Protein AF-A0A699XH04-F1 (afdb_monomer)

Nearest PDB structures (foldseek):
  8h6l-assembly1_5B  TM=3.753E-01  e=1.330E-07  Homo sapiens
  1fp1-assembly1_D-2  TM=3.468E-01  e=6.563E-01  Medicago sativa
  6i72-assembly1_A  TM=3.512E-01  e=2.358E+00  Fragaria x ananassa
  3reo-assembly2_D  TM=2.504E-01  e=1.244E+00  Clarkia breweri
  3reo-assembly1_C  TM=2.489E-01  e=1.507E+00  Clarkia breweri

pLDDT: mean 72.45, std 14.0, range [39.78, 93.5]

Secondary structure (DSSP, 8-state):
-HHHHHHHHHHHHT--GGG--HHHHHHHHHT-------HHHHHHHHHHHHHHHHHHHHEEEEEEE-TTS-EEEEEEE--------------

Foldseek 3Di:
DLVVLLVVVCVVLVHDSVLDDPVRSVCSVVVHDDDPDDPVSRVVVVVVVVVVVVQVVQWDWDWDADPVGDIDIDIHGRPDDPPPPDDDDDD

InterPro domains:
  IPR012337 Ribonuclease H-like superfamily [SSF53098] (1-33)
  IPR027652 Pre-mRNA-processing-splicing factor 8 [PTHR11140] (1-91)
  IPR043173 Prp8 RNase domain IV, fingers region [G3DSA:1.20.80.40] (1-38)

Mean predicted aligned error: 15.8 Å

Radius of gyration: 21.92 Å; Cα contacts (8 Å, |Δi|>4): 59; chains: 1; bounding box: 60×29×57 Å

Organism: Tanacetum cinerariifolium (NCBI:txid118510)

Structure (mmCIF, N/CA/C/O backbone):
data_AF-A0A699XH04-F1
#
_entry.id   AF-A0A699XH04-F1
#
loop_
_atom_site.group_PDB
_atom_site.id
_atom_site.type_symbol
_atom_site.label_atom_id
_atom_site.label_alt_id
_atom_site.label_comp_id
_atom_site.label_asym_id
_atom_site.label_entity_id
_atom_site.label_seq_id
_atom_site.pdbx_PDB_ins_code
_atom_site.Cartn_x
_atom_site.Cartn_y
_atom_site.Cartn_z
_atom_site.occupancy
_atom_site.B_iso_or_equiv
_atom_site.auth_seq_id
_atom_site.auth_comp_id
_atom_site.auth_asym_id
_atom_site.auth_atom_id
_atom_site.pdbx_PDB_model_num
ATOM 1 N N . LEU A 1 1 ? -15.668 -11.081 -1.354 1.00 86.38 1 LEU A N 1
ATOM 2 C CA . LEU A 1 1 ? -15.979 -10.926 0.090 1.00 86.38 1 LEU A CA 1
ATOM 3 C C . LEU A 1 1 ? -14.796 -10.329 0.851 1.00 86.38 1 LEU A C 1
ATOM 5 O O . LEU A 1 1 ? -14.967 -9.260 1.414 1.00 86.38 1 LEU A O 1
ATOM 9 N N . LYS A 1 2 ? -13.601 -10.945 0.776 1.00 89.44 2 LYS A N 1
ATOM 10 C CA . LYS A 1 2 ? -12.329 -10.404 1.301 1.00 89.44 2 LYS A CA 1
ATOM 11 C C . LYS A 1 2 ? -12.148 -8.904 1.031 1.00 89.44 2 LYS A C 1
ATOM 13 O O . LYS A 1 2 ? -12.018 -8.120 1.961 1.00 89.44 2 LYS A O 1
ATOM 18 N N . ASP A 1 3 ? -12.193 -8.512 -0.239 1.00 90.19 3 ASP A N 1
ATOM 19 C CA . ASP A 1 3 ? -11.853 -7.144 -0.650 1.00 90.19 3 ASP A CA 1
ATOM 20 C C . ASP A 1 3 ? -12.883 -6.107 -0.185 1.00 90.19 3 ASP A C 1
ATOM 22 O O . ASP A 1 3 ? -12.531 -4.963 0.079 1.00 90.19 3 ASP A O 1
ATOM 26 N N . LEU A 1 4 ? -14.145 -6.516 -0.015 1.00 93.50 4 LEU A N 1
ATOM 27 C CA . LEU A 1 4 ? -15.200 -5.653 0.516 1.00 93.50 4 LEU A CA 1
ATOM 28 C C . LEU A 1 4 ? -14.969 -5.348 2.002 1.00 93.50 4 LEU A C 1
ATOM 30 O O . LEU A 1 4 ? -15.087 -4.196 2.407 1.00 93.50 4 LEU A O 1
ATOM 34 N N . ILE A 1 5 ? -14.589 -6.363 2.788 1.00 91.06 5 ILE A N 1
ATOM 35 C CA . ILE A 1 5 ? -14.273 -6.222 4.218 1.00 91.06 5 ILE A CA 1
ATOM 36 C C . ILE A 1 5 ? -13.055 -5.313 4.401 1.00 91.06 5 ILE A C 1
ATOM 38 O O . ILE A 1 5 ? -13.089 -4.379 5.197 1.00 91.06 5 ILE A O 1
ATOM 42 N N . LEU A 1 6 ? -11.994 -5.551 3.624 1.00 90.62 6 LEU A N 1
ATOM 43 C CA . LEU A 1 6 ? -10.789 -4.725 3.678 1.00 90.62 6 LEU A CA 1
ATOM 44 C C . LEU A 1 6 ? -11.082 -3.282 3.250 1.00 90.62 6 LEU A C 1
ATOM 46 O O . LEU A 1 6 ? -10.625 -2.349 3.905 1.00 90.62 6 LEU A O 1
ATOM 50 N N . SER A 1 7 ? -11.881 -3.082 2.196 1.00 90.81 7 SER A N 1
ATOM 51 C CA . SER A 1 7 ? -12.265 -1.742 1.740 1.00 90.81 7 SER A CA 1
ATOM 52 C C . SER A 1 7 ? -13.083 -0.976 2.786 1.00 90.81 7 SER A C 1
ATOM 54 O O . SER A 1 7 ? -12.822 0.210 2.998 1.00 90.81 7 SER A O 1
ATOM 56 N N . ASP A 1 8 ? -14.027 -1.634 3.469 1.00 91.44 8 ASP A N 1
ATOM 57 C CA . ASP A 1 8 ? -14.797 -1.020 4.561 1.00 91.44 8 ASP A CA 1
ATOM 58 C C . ASP A 1 8 ? -13.892 -0.657 5.747 1.00 91.44 8 ASP A C 1
ATOM 60 O O . ASP A 1 8 ? -13.913 0.481 6.220 1.00 91.44 8 ASP A O 1
ATOM 64 N N . PHE A 1 9 ? -13.018 -1.580 6.162 1.00 89.06 9 PHE A N 1
ATOM 65 C CA . PHE A 1 9 ? -12.053 -1.342 7.237 1.00 89.06 9 PHE A CA 1
ATOM 66 C C . PHE A 1 9 ? -11.120 -0.164 6.928 1.00 89.06 9 PHE A C 1
ATOM 68 O O . PHE A 1 9 ? -10.930 0.713 7.776 1.00 89.06 9 PHE A O 1
ATOM 75 N N . GLY A 1 10 ? -10.574 -0.117 5.709 1.00 88.75 10 GLY A N 1
ATOM 76 C CA . GLY A 1 10 ? -9.692 0.958 5.262 1.00 88.75 10 GLY A CA 1
ATOM 77 C C . GLY A 1 10 ? -10.383 2.320 5.263 1.00 88.75 10 GLY A C 1
ATOM 78 O O . GLY A 1 10 ? -9.807 3.298 5.734 1.00 88.75 10 GLY A O 1
ATOM 79 N N . LYS A 1 11 ? -11.650 2.387 4.829 1.00 88.94 11 LYS A N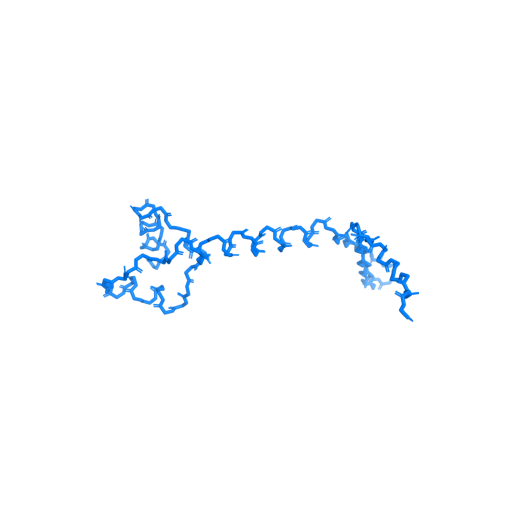 1
ATOM 80 C CA . LYS A 1 11 ? -12.440 3.630 4.861 1.00 88.94 11 LYS A CA 1
ATOM 81 C C . LYS A 1 11 ? -12.777 4.086 6.278 1.00 88.94 11 LYS A C 1
ATOM 83 O O . LYS A 1 11 ? -12.684 5.275 6.558 1.00 88.94 11 LYS A O 1
ATOM 88 N N . ARG A 1 12 ? -13.171 3.170 7.167 1.00 88.62 12 ARG A N 1
ATOM 89 C CA . ARG A 1 12 ? -13.588 3.515 8.541 1.00 88.62 12 ARG A CA 1
ATOM 90 C C . ARG A 1 12 ? -12.432 3.980 9.415 1.00 88.62 12 ARG A C 1
ATOM 92 O O . ARG A 1 12 ? -12.643 4.814 10.287 1.00 88.62 12 ARG A O 1
ATOM 99 N N . ASN A 1 13 ? -11.235 3.455 9.172 1.00 86.38 13 ASN A N 1
ATOM 100 C CA . ASN A 1 13 ? -10.050 3.745 9.979 1.00 86.38 13 ASN A CA 1
ATOM 101 C C . ASN A 1 13 ? -9.041 4.655 9.267 1.00 86.38 13 ASN A C 1
ATOM 103 O O . ASN A 1 13 ? -7.959 4.887 9.799 1.00 86.38 13 ASN A O 1
ATOM 107 N N . SER A 1 14 ? -9.365 5.156 8.068 1.00 84.75 14 SER A N 1
ATOM 108 C CA . SER A 1 14 ? -8.442 5.931 7.225 1.00 84.75 14 SER A CA 1
ATOM 109 C C . SER A 1 14 ? -7.105 5.209 6.993 1.00 84.75 14 SER A C 1
ATOM 111 O O . SER A 1 14 ? -6.035 5.811 7.044 1.00 84.75 14 SER A O 1
ATOM 113 N N . VAL A 1 15 ? -7.164 3.895 6.757 1.00 84.94 15 VAL A N 1
ATOM 114 C CA . VAL A 1 15 ? -5.996 3.035 6.527 1.00 84.94 15 VAL A CA 1
ATOM 115 C C . VAL A 1 15 ? -5.942 2.617 5.062 1.00 84.94 15 VAL A C 1
ATOM 117 O O . VAL A 1 15 ? -6.938 2.185 4.480 1.00 84.94 15 VAL A O 1
ATOM 120 N N . ASN A 1 16 ? -4.752 2.685 4.468 1.00 85.69 16 ASN A N 1
ATOM 121 C CA . ASN A 1 16 ? -4.513 2.125 3.147 1.00 85.69 16 ASN A CA 1
ATOM 122 C C . ASN A 1 16 ? -4.475 0.589 3.221 1.00 85.69 16 ASN A C 1
ATOM 124 O O . ASN A 1 16 ? -3.592 0.002 3.837 1.00 85.69 16 ASN A O 1
ATOM 128 N N . VAL A 1 17 ? -5.413 -0.086 2.557 1.00 86.50 17 VAL A N 1
ATOM 129 C CA . VAL A 1 17 ? -5.460 -1.559 2.515 1.00 86.50 17 VAL A CA 1
ATOM 130 C C . VAL A 1 17 ? -4.218 -2.193 1.892 1.00 86.50 17 VAL A C 1
ATOM 132 O O . VAL A 1 17 ? -3.878 -3.320 2.238 1.00 86.50 17 VAL A O 1
ATOM 135 N N . ALA A 1 18 ? -3.527 -1.476 1.002 1.00 85.69 18 ALA A N 1
ATOM 136 C CA . ALA A 1 18 ? -2.311 -1.966 0.362 1.00 85.69 18 ALA A CA 1
ATOM 137 C C . ALA A 1 18 ? -1.098 -1.980 1.307 1.00 85.69 18 ALA A C 1
ATOM 139 O O . ALA A 1 18 ? -0.141 -2.694 1.037 1.00 85.69 18 ALA A O 1
ATOM 140 N N . SER A 1 19 ? -1.133 -1.225 2.412 1.00 82.38 19 SER A N 1
ATOM 141 C CA . SER A 1 19 ? -0.047 -1.214 3.402 1.00 82.38 19 SER A CA 1
ATOM 142 C C . SER A 1 19 ? -0.206 -2.282 4.489 1.00 82.38 19 SER A C 1
ATOM 144 O O . SER A 1 19 ? 0.590 -2.314 5.425 1.00 82.38 19 SER A O 1
ATOM 146 N N . LEU A 1 20 ? -1.255 -3.110 4.422 1.00 84.69 20 LEU A N 1
ATOM 147 C CA . LEU A 1 20 ? -1.517 -4.156 5.406 1.00 84.69 20 LEU A CA 1
ATOM 148 C C . LEU A 1 20 ? -0.721 -5.421 5.078 1.00 84.69 20 LEU A C 1
ATOM 150 O O . LEU A 1 20 ? -0.730 -5.922 3.953 1.00 84.69 20 LEU A O 1
ATOM 154 N N . THR A 1 21 ? -0.080 -5.984 6.093 1.00 87.44 21 THR A N 1
ATOM 155 C CA . THR A 1 21 ? 0.583 -7.287 6.021 1.00 87.44 21 THR A CA 1
ATOM 156 C C . THR A 1 21 ? -0.438 -8.425 5.927 1.00 87.44 21 THR A C 1
ATOM 158 O O . THR A 1 21 ? -1.604 -8.290 6.303 1.00 87.44 21 THR A O 1
ATOM 161 N N . ALA A 1 22 ? -0.000 -9.603 5.470 1.00 85.56 22 ALA A N 1
ATOM 162 C CA . ALA A 1 22 ? -0.875 -10.774 5.358 1.00 85.56 22 ALA A CA 1
ATOM 163 C C . ALA A 1 22 ? -1.486 -11.211 6.706 1.00 85.56 22 ALA A C 1
ATOM 165 O O . ALA A 1 22 ? -2.608 -11.719 6.735 1.00 85.56 22 ALA A O 1
ATOM 166 N N . SER A 1 23 ? -0.763 -11.003 7.811 1.00 86.62 23 SER A N 1
ATOM 167 C CA . SER A 1 23 ? -1.256 -11.273 9.165 1.00 86.62 23 SER A CA 1
ATOM 168 C C . SER A 1 23 ? -2.331 -10.268 9.576 1.00 86.62 23 SER A C 1
ATOM 170 O O . SER A 1 23 ? -3.403 -10.682 9.993 1.00 86.62 23 SER A O 1
ATOM 172 N N . GLU A 1 24 ? -2.114 -8.969 9.345 1.00 85.75 24 GLU A N 1
ATOM 173 C CA . GLU A 1 24 ? -3.125 -7.937 9.623 1.00 85.75 24 GLU A CA 1
ATOM 174 C C . GLU A 1 24 ? -4.393 -8.164 8.780 1.00 85.75 24 GLU A C 1
ATOM 176 O O . GLU A 1 24 ? -5.501 -8.116 9.300 1.00 85.75 24 GLU A O 1
ATOM 181 N N . ILE A 1 25 ? -4.256 -8.506 7.493 1.00 88.75 25 ILE A N 1
ATOM 182 C CA . ILE A 1 25 ? -5.396 -8.856 6.628 1.00 88.75 25 ILE A CA 1
ATOM 183 C C . ILE A 1 25 ? -6.183 -10.045 7.193 1.00 88.75 25 ILE A C 1
ATOM 185 O O . ILE A 1 25 ? -7.416 -10.023 7.199 1.00 88.75 25 ILE A O 1
ATOM 189 N N . ARG A 1 26 ? -5.484 -11.090 7.652 1.00 90.31 26 ARG A N 1
ATOM 190 C CA . ARG A 1 26 ? -6.111 -12.265 8.271 1.00 90.31 26 ARG A CA 1
ATOM 191 C C . ARG A 1 26 ? -6.890 -11.858 9.519 1.00 90.31 26 ARG A C 1
ATOM 193 O O . ARG A 1 26 ? -8.049 -12.243 9.647 1.00 90.31 26 ARG A O 1
ATOM 200 N N . ASP A 1 27 ? -6.274 -11.071 10.387 1.00 87.44 27 ASP A N 1
ATOM 201 C CA . ASP A 1 27 ? -6.854 -10.662 11.662 1.00 87.44 27 ASP A CA 1
ATOM 202 C C . ASP A 1 27 ? -8.110 -9.789 11.452 1.00 87.44 27 ASP A C 1
ATOM 204 O O . ASP A 1 27 ? -9.103 -9.979 12.155 1.00 87.44 27 ASP A O 1
ATOM 208 N N . ILE A 1 28 ? -8.142 -8.934 10.414 1.00 87.88 28 ILE A N 1
ATOM 209 C CA . ILE A 1 28 ? -9.323 -8.118 10.055 1.00 87.88 28 ILE A CA 1
ATOM 210 C C . ILE A 1 28 ? -10.482 -9.021 9.634 1.00 87.88 28 ILE A C 1
ATOM 212 O O . ILE A 1 28 ? -11.621 -8.825 10.053 1.00 87.88 28 ILE A O 1
ATOM 216 N N . ILE A 1 29 ? -10.203 -10.016 8.787 1.00 88.50 29 ILE A N 1
ATOM 217 C CA . ILE A 1 29 ? -11.226 -10.932 8.261 1.00 88.50 29 ILE A CA 1
ATOM 218 C C . ILE A 1 29 ? -11.767 -11.841 9.369 1.00 88.50 29 ILE A C 1
ATOM 220 O O . ILE A 1 29 ? -12.947 -12.188 9.352 1.00 88.50 29 ILE A O 1
ATOM 224 N N . LEU A 1 30 ? -10.915 -12.214 10.328 1.00 89.81 30 LEU A N 1
ATOM 225 C CA . LEU A 1 30 ? -11.292 -13.010 11.495 1.00 89.81 30 LEU A CA 1
ATOM 226 C C . LEU A 1 30 ? -11.976 -12.184 12.599 1.00 89.81 30 LEU A C 1
ATOM 228 O O . LEU A 1 30 ? -12.501 -12.772 13.541 1.00 89.81 30 LEU A O 1
ATOM 232 N N . GLY A 1 31 ? -12.013 -10.851 12.480 1.00 81.56 31 GLY A N 1
ATOM 233 C CA . GLY A 1 31 ? -12.670 -9.961 13.440 1.00 81.56 31 GLY A CA 1
ATOM 234 C C . GLY A 1 31 ? -11.884 -9.749 14.736 1.00 81.56 31 GLY A C 1
ATOM 235 O O . GLY A 1 31 ? -12.482 -9.449 15.768 1.00 81.56 31 GLY A O 1
ATOM 236 N N . MET A 1 32 ? -10.562 -9.924 14.705 1.00 75.25 32 MET A N 1
ATOM 237 C CA . MET A 1 32 ? -9.696 -9.643 15.849 1.00 75.25 32 MET A CA 1
ATOM 238 C C . MET A 1 32 ? -9.481 -8.128 15.986 1.00 75.25 32 MET A C 1
ATOM 240 O O . MET A 1 32 ? -9.354 -7.421 14.986 1.00 75.25 32 MET A O 1
ATOM 244 N N . GLU A 1 33 ? -9.438 -7.611 17.218 1.00 61.91 33 GLU A N 1
ATOM 245 C CA . GLU A 1 33 ? -9.072 -6.212 17.462 1.00 61.91 33 GLU A CA 1
ATOM 246 C C . GLU A 1 33 ? -7.599 -6.002 17.109 1.00 61.91 33 GLU A C 1
ATOM 248 O O . GLU A 1 33 ? -6.693 -6.455 17.808 1.00 61.91 33 GLU A O 1
ATOM 253 N N . ILE A 1 34 ? -7.359 -5.306 16.004 1.00 61.28 34 ILE A N 1
ATOM 254 C CA . ILE A 1 34 ? -6.018 -4.922 15.581 1.00 61.28 34 ILE A CA 1
ATOM 255 C C . ILE A 1 34 ? -5.779 -3.506 16.073 1.00 61.28 34 ILE A C 1
ATOM 257 O O . ILE A 1 34 ? -6.539 -2.587 15.761 1.00 61.28 34 ILE A O 1
ATOM 261 N N . SER A 1 35 ? -4.704 -3.313 16.833 1.00 60.84 35 SER A N 1
ATOM 262 C CA . SER A 1 35 ? -4.191 -1.972 17.096 1.00 60.84 35 SER A CA 1
ATOM 263 C C . SER A 1 35 ? -3.844 -1.328 15.757 1.00 60.84 35 SER A C 1
ATOM 265 O O . SER A 1 35 ? -3.092 -1.920 14.985 1.00 60.84 35 SER A O 1
ATOM 267 N N . ALA A 1 36 ? -4.415 -0.155 15.466 1.00 59.00 36 ALA A N 1
ATOM 268 C CA . ALA A 1 36 ? -4.212 0.525 14.190 1.00 59.00 36 ALA A CA 1
ATOM 269 C C . ALA A 1 36 ? -2.718 0.527 13.803 1.00 59.00 36 ALA A C 1
ATOM 271 O O . ALA A 1 36 ? -1.875 0.797 14.670 1.00 59.00 36 ALA A O 1
ATOM 272 N N . PRO A 1 37 ? -2.374 0.204 12.540 1.00 62.47 37 PRO A N 1
ATOM 273 C CA . PRO A 1 37 ? -0.985 0.191 12.103 1.00 62.47 37 PRO A CA 1
ATOM 274 C C . PRO A 1 37 ? -0.350 1.544 12.426 1.00 62.47 37 PRO A C 1
ATOM 276 O O . PRO A 1 37 ? -0.969 2.591 12.234 1.00 62.47 37 PRO A O 1
ATOM 279 N N . SER A 1 38 ? 0.868 1.526 12.972 1.00 67.50 38 SER A N 1
ATOM 280 C CA . SER A 1 38 ? 1.524 2.757 13.410 1.00 67.50 38 SER A CA 1
ATOM 281 C C . SER A 1 38 ? 1.653 3.745 12.245 1.00 67.50 38 SER A C 1
ATOM 283 O O . SER A 1 38 ? 1.944 3.353 11.113 1.00 67.50 38 SER A O 1
ATOM 285 N N . ALA A 1 39 ? 1.483 5.041 12.526 1.00 65.81 39 ALA A N 1
ATOM 286 C CA . ALA A 1 39 ? 1.607 6.104 11.521 1.00 65.81 39 ALA A CA 1
ATOM 287 C C . ALA A 1 39 ? 2.954 6.048 10.773 1.00 65.81 39 ALA A C 1
ATOM 289 O O . ALA A 1 39 ? 3.034 6.350 9.587 1.00 65.81 39 ALA A O 1
ATOM 290 N N . GLN A 1 40 ? 4.006 5.579 11.447 1.00 63.12 40 GLN A N 1
ATOM 291 C CA . GLN A 1 40 ? 5.318 5.353 10.849 1.00 63.12 40 GLN A CA 1
ATOM 292 C C . 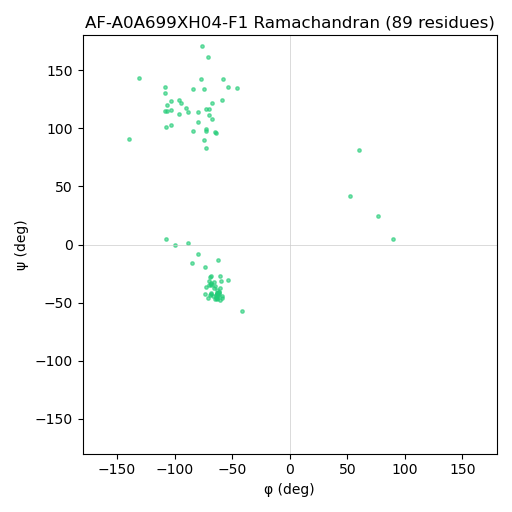GLN A 1 40 ? 5.287 4.288 9.740 1.00 63.12 40 GLN A C 1
ATOM 294 O O . GLN A 1 40 ? 5.892 4.485 8.690 1.00 63.12 40 GLN A O 1
ATOM 299 N N . ARG A 1 41 ? 4.566 3.174 9.931 1.00 67.44 41 ARG A N 1
ATOM 300 C CA . ARG A 1 41 ? 4.460 2.111 8.918 1.00 67.44 41 ARG A CA 1
ATOM 301 C C . ARG A 1 41 ? 3.638 2.572 7.709 1.00 67.44 41 ARG A C 1
ATOM 303 O O . ARG A 1 41 ? 3.971 2.221 6.582 1.00 67.44 41 ARG A O 1
ATOM 310 N N . GLN A 1 42 ? 2.619 3.406 7.933 1.00 67.56 42 GLN A N 1
ATOM 311 C CA . GLN A 1 42 ? 1.850 4.027 6.848 1.00 67.56 42 GLN A CA 1
ATOM 312 C C . GLN A 1 42 ? 2.720 4.949 5.986 1.00 67.56 42 GLN A C 1
ATOM 314 O O . GLN A 1 42 ? 2.681 4.845 4.763 1.00 67.56 42 GLN A O 1
ATOM 319 N N . GLN A 1 43 ? 3.561 5.777 6.613 1.00 68.81 43 GLN A N 1
ATOM 320 C CA . GLN A 1 43 ? 4.494 6.651 5.895 1.00 68.81 43 GLN A CA 1
ATOM 321 C C . GLN A 1 43 ? 5.499 5.852 5.059 1.00 68.81 43 GLN A C 1
ATOM 323 O O . GLN A 1 43 ? 5.771 6.208 3.917 1.00 68.81 43 GLN A O 1
ATOM 328 N N . MET A 1 44 ? 6.020 4.742 5.591 1.00 67.38 44 MET A N 1
ATOM 329 C CA . MET A 1 44 ? 6.966 3.899 4.854 1.00 67.38 44 MET A CA 1
ATOM 330 C C . MET A 1 44 ? 6.341 3.271 3.605 1.00 67.38 44 MET A C 1
ATOM 332 O O . MET A 1 44 ? 6.953 3.320 2.543 1.00 67.38 44 MET A O 1
ATOM 336 N N . ALA A 1 45 ? 5.114 2.751 3.699 1.00 66.88 45 ALA A N 1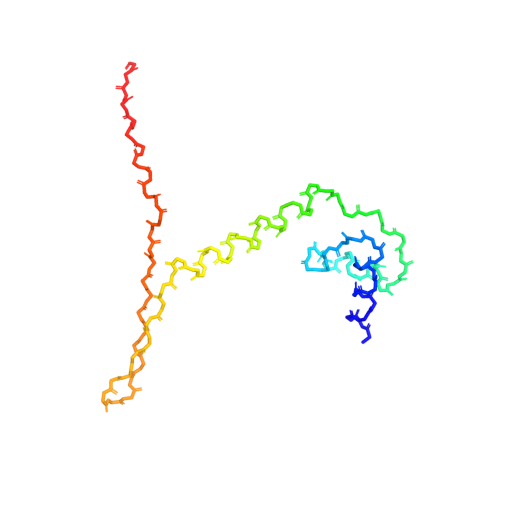
ATOM 337 C CA . ALA A 1 45 ? 4.422 2.175 2.546 1.00 66.88 45 ALA A CA 1
ATOM 338 C C . ALA A 1 45 ? 4.089 3.226 1.467 1.00 66.88 45 ALA A C 1
ATOM 340 O O . ALA A 1 45 ? 4.076 2.924 0.274 1.00 66.88 45 ALA A O 1
ATOM 341 N N . GLU A 1 46 ? 3.828 4.473 1.867 1.00 68.75 46 GLU A N 1
ATOM 342 C CA . GLU A 1 46 ? 3.586 5.579 0.935 1.00 68.75 46 GLU A CA 1
ATOM 343 C C . GLU A 1 46 ? 4.877 6.034 0.229 1.00 68.75 46 GLU A C 1
ATOM 345 O O . GLU A 1 46 ? 4.862 6.315 -0.974 1.00 68.75 46 GLU A O 1
ATOM 350 N N . ILE A 1 47 ? 6.011 6.017 0.940 1.00 68.19 47 ILE A N 1
ATOM 351 C CA . ILE A 1 47 ? 7.346 6.271 0.373 1.00 68.19 47 ILE A CA 1
ATOM 352 C C . ILE A 1 47 ? 7.754 5.153 -0.593 1.00 68.19 47 ILE A C 1
ATOM 354 O O . ILE A 1 47 ? 8.246 5.439 -1.684 1.00 68.19 47 ILE A O 1
ATOM 358 N N . GLU A 1 48 ? 7.530 3.890 -0.232 1.00 66.19 48 GLU A N 1
ATOM 359 C CA . GLU A 1 48 ? 7.872 2.734 -1.070 1.00 66.19 48 GLU A CA 1
ATOM 360 C C . GLU A 1 48 ? 7.076 2.753 -2.381 1.00 66.19 48 GLU A C 1
ATOM 362 O O . GLU A 1 48 ? 7.665 2.707 -3.459 1.00 66.19 48 GLU A O 1
ATOM 367 N N . LYS A 1 49 ? 5.762 3.003 -2.309 1.00 63.72 49 LYS A N 1
ATOM 368 C CA . LYS A 1 49 ? 4.911 3.169 -3.497 1.00 63.72 49 LYS A CA 1
ATOM 369 C C . LYS A 1 49 ? 5.339 4.346 -4.379 1.00 63.72 49 LYS A C 1
ATOM 371 O O . LYS A 1 49 ? 5.275 4.260 -5.604 1.00 63.72 49 LYS A O 1
ATOM 376 N N . SER A 1 50 ? 5.775 5.450 -3.771 1.00 59.03 50 SER A N 1
ATOM 377 C CA . SER A 1 50 ? 6.297 6.608 -4.511 1.00 59.03 50 SER A CA 1
ATOM 378 C C . SER A 1 50 ? 7.637 6.296 -5.183 1.00 59.03 50 SER A C 1
ATOM 380 O O . SER A 1 50 ? 7.905 6.783 -6.279 1.00 59.03 50 SER A O 1
ATOM 382 N N . THR A 1 51 ? 8.457 5.453 -4.555 1.00 59.53 51 THR A N 1
ATOM 383 C CA . THR A 1 51 ? 9.760 5.021 -5.075 1.00 59.53 51 THR A CA 1
ATOM 384 C C . THR A 1 51 ? 9.599 4.036 -6.232 1.00 59.53 51 THR A C 1
ATOM 386 O O . THR A 1 51 ? 10.262 4.195 -7.252 1.00 59.53 51 THR A O 1
ATOM 389 N N . GLU A 1 52 ? 8.681 3.072 -6.128 1.00 59.94 52 GLU A N 1
ATOM 390 C CA . GLU A 1 52 ? 8.346 2.152 -7.225 1.00 59.94 52 GLU A CA 1
ATOM 391 C C . GLU A 1 52 ? 7.778 2.903 -8.436 1.00 59.94 52 GLU A C 1
ATOM 393 O O . GLU A 1 52 ? 8.229 2.692 -9.562 1.00 59.94 52 GLU A O 1
ATOM 398 N N . ALA A 1 53 ? 6.862 3.852 -8.209 1.00 57.88 53 ALA A N 1
ATOM 399 C CA . ALA A 1 53 ? 6.327 4.690 -9.279 1.00 57.88 53 ALA A CA 1
AT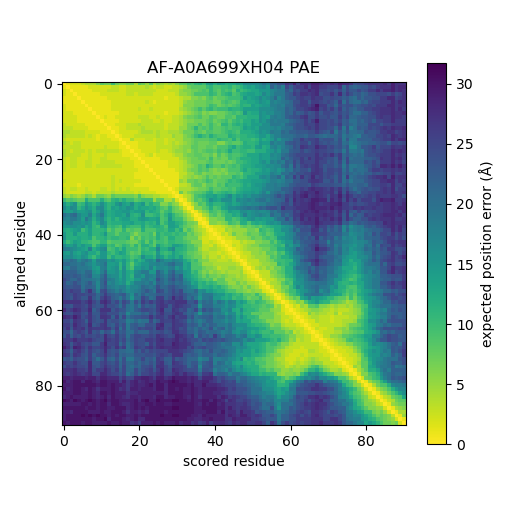OM 400 C C . ALA A 1 53 ? 7.415 5.567 -9.931 1.00 57.88 53 ALA A C 1
ATOM 402 O O . ALA A 1 53 ? 7.438 5.726 -11.150 1.00 57.88 53 ALA A O 1
ATOM 403 N N . ALA A 1 54 ? 8.353 6.109 -9.149 1.00 57.03 54 ALA A N 1
ATOM 404 C CA . ALA A 1 54 ? 9.488 6.862 -9.684 1.00 57.03 54 ALA A CA 1
ATOM 405 C C . ALA A 1 54 ? 10.478 5.971 -10.464 1.00 57.03 54 ALA A C 1
ATOM 407 O O . ALA A 1 54 ? 11.035 6.404 -11.477 1.00 57.03 54 ALA A O 1
ATOM 408 N N . ALA A 1 55 ? 10.679 4.720 -10.039 1.00 57.72 55 ALA A N 1
ATOM 409 C CA . ALA A 1 55 ? 11.510 3.748 -10.748 1.00 57.72 55 ALA A CA 1
ATOM 410 C C . ALA A 1 55 ? 10.914 3.368 -12.116 1.00 57.72 55 ALA A C 1
ATOM 412 O O . ALA A 1 55 ? 11.647 3.250 -13.097 1.00 57.72 55 ALA A O 1
ATOM 413 N N . GLU A 1 56 ? 9.588 3.249 -12.213 1.00 55.84 56 GLU A N 1
ATOM 414 C CA . GLU A 1 56 ? 8.894 2.998 -13.483 1.00 55.84 56 GLU A CA 1
ATOM 415 C C . GLU A 1 56 ? 8.987 4.205 -14.434 1.00 55.84 56 GLU A C 1
ATOM 417 O O . GLU A 1 56 ? 9.277 4.048 -15.618 1.00 55.84 56 GLU A O 1
ATOM 422 N N . VAL A 1 57 ? 8.841 5.430 -13.916 1.00 59.12 57 VAL A N 1
ATOM 423 C CA . VAL A 1 57 ? 8.935 6.665 -14.722 1.00 59.12 57 VAL A CA 1
ATOM 424 C C . VAL A 1 57 ? 10.359 6.930 -15.230 1.00 59.12 57 VAL A C 1
ATOM 426 O O . VAL A 1 57 ? 10.542 7.558 -16.273 1.00 59.12 57 VAL A O 1
ATOM 429 N N . THR A 1 58 ? 11.384 6.447 -14.526 1.00 62.75 58 THR A N 1
ATOM 430 C CA . THR A 1 58 ? 12.789 6.634 -14.925 1.00 62.75 58 THR A CA 1
ATOM 431 C C . THR A 1 58 ? 13.283 5.592 -15.927 1.00 62.75 58 THR A C 1
ATOM 433 O O . THR A 1 58 ? 14.290 5.845 -16.588 1.00 62.75 58 THR A O 1
ATOM 436 N N . ALA A 1 59 ? 12.588 4.467 -16.114 1.00 59.53 59 ALA A N 1
ATOM 437 C CA . ALA A 1 59 ? 12.959 3.424 -17.069 1.00 59.53 59 ALA A CA 1
ATOM 438 C C . ALA A 1 59 ? 12.026 3.406 -18.294 1.00 59.53 59 ALA A C 1
ATOM 440 O O . ALA A 1 59 ? 1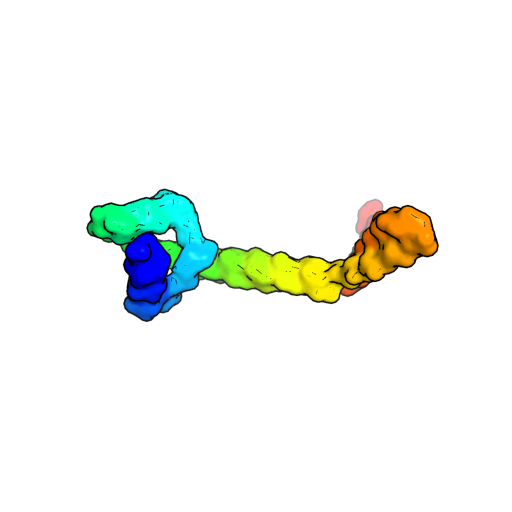0.941 2.834 -18.267 1.00 59.53 59 ALA A O 1
ATOM 441 N N . LEU A 1 60 ? 12.473 3.980 -19.415 1.00 70.44 60 LEU A N 1
ATOM 442 C CA . LEU A 1 60 ? 11.789 3.836 -20.701 1.00 70.44 60 LEU A CA 1
ATOM 443 C C . LEU A 1 60 ? 12.139 2.487 -21.332 1.00 70.44 60 LEU A C 1
ATOM 445 O O . LEU A 1 60 ? 13.278 2.263 -21.739 1.00 70.44 60 LEU A O 1
ATOM 449 N N . GLN A 1 61 ? 11.155 1.599 -21.469 1.00 73.75 61 GLN A N 1
ATOM 450 C CA . GLN A 1 61 ? 11.300 0.375 -22.257 1.00 73.75 61 GLN A CA 1
ATOM 451 C C . GLN A 1 61 ? 10.779 0.589 -23.682 1.00 73.75 61 GLN A C 1
ATOM 453 O O . GLN A 1 61 ? 9.614 0.919 -23.888 1.00 73.75 61 GLN A O 1
ATOM 458 N N . THR A 1 62 ? 11.637 0.378 -24.679 1.00 78.94 62 THR A N 1
ATOM 459 C CA . THR A 1 62 ? 11.260 0.374 -26.099 1.00 78.94 62 THR A CA 1
ATOM 460 C C . THR A 1 62 ? 11.271 -1.058 -26.617 1.00 78.94 62 THR A C 1
ATOM 462 O O . THR A 1 62 ? 12.308 -1.721 -26.598 1.00 78.94 62 THR A O 1
ATOM 465 N N . LYS A 1 63 ? 10.119 -1.533 -27.100 1.00 81.88 63 LYS A N 1
ATOM 466 C CA . LYS A 1 63 ? 9.955 -2.851 -27.729 1.00 81.88 63 LYS A CA 1
ATOM 467 C C . LYS A 1 63 ? 9.863 -2.688 -29.244 1.00 81.88 63 LYS A C 1
ATOM 469 O O . LYS A 1 63 ? 9.006 -1.955 -29.730 1.00 81.88 63 LYS A O 1
ATOM 474 N N . THR A 1 64 ? 10.735 -3.362 -29.988 1.00 79.62 64 THR A N 1
ATOM 475 C CA . THR A 1 64 ? 10.720 -3.388 -31.462 1.00 79.62 64 THR A CA 1
ATOM 476 C C . THR A 1 64 ? 10.807 -4.830 -31.950 1.00 79.62 64 THR A C 1
ATOM 478 O O . THR A 1 64 ? 11.506 -5.641 -31.349 1.00 79.62 64 THR A O 1
ATOM 481 N N . THR A 1 65 ? 10.117 -5.159 -33.040 1.00 80.94 65 THR A N 1
ATOM 482 C CA . THR A 1 65 ? 10.162 -6.491 -33.661 1.00 80.94 65 THR A CA 1
ATOM 483 C C . THR A 1 65 ? 10.930 -6.410 -34.975 1.00 80.94 65 THR A C 1
ATOM 485 O O . THR A 1 65 ? 10.669 -5.516 -35.783 1.00 80.94 65 THR A O 1
ATOM 488 N N . ASN A 1 66 ? 11.898 -7.305 -35.191 1.00 75.38 66 ASN A N 1
ATOM 489 C CA . ASN A 1 66 ? 12.630 -7.358 -36.460 1.00 75.38 66 ASN A CA 1
ATOM 490 C C . ASN A 1 66 ? 11.773 -8.006 -37.572 1.00 75.38 66 ASN A C 1
ATOM 492 O O . ASN A 1 66 ? 10.723 -8.595 -37.319 1.00 75.38 66 ASN A O 1
ATOM 496 N N . ILE A 1 67 ? 12.238 -7.945 -38.823 1.00 80.69 67 ILE A N 1
ATOM 497 C CA . ILE A 1 67 ? 11.539 -8.545 -39.978 1.00 80.69 67 ILE A CA 1
ATOM 498 C C . ILE A 1 67 ? 11.379 -10.077 -39.892 1.00 80.69 67 ILE A C 1
ATOM 500 O O . ILE A 1 67 ? 10.623 -10.655 -40.669 1.00 80.69 67 ILE A O 1
ATOM 504 N N . HIS A 1 68 ? 12.091 -10.729 -38.972 1.00 83.00 68 HIS A N 1
ATOM 505 C CA . HIS A 1 68 ? 12.068 -12.170 -38.731 1.00 83.00 68 HIS A CA 1
ATOM 506 C C . HIS A 1 68 ? 11.184 -12.565 -37.533 1.00 83.00 68 HIS A C 1
ATOM 508 O O . HIS A 1 68 ? 11.019 -13.754 -37.278 1.00 83.00 68 HIS A O 1
ATOM 514 N N . GLY A 1 69 ? 10.562 -11.597 -36.846 1.00 78.75 69 GLY A N 1
ATOM 515 C CA . GLY A 1 69 ? 9.673 -11.834 -35.706 1.00 78.75 69 GLY A CA 1
ATOM 516 C C . GLY A 1 69 ? 10.361 -11.858 -34.338 1.00 78.75 69 GLY A C 1
ATOM 517 O O . GLY A 1 69 ? 9.685 -12.098 -33.340 1.00 78.75 69 GLY A O 1
ATOM 518 N N . ASP A 1 70 ? 11.663 -11.574 -34.264 1.00 76.44 70 ASP A N 1
ATOM 519 C CA . ASP A 1 70 ? 12.392 -11.507 -32.998 1.00 76.44 70 ASP A CA 1
ATOM 520 C C . ASP A 1 70 ? 12.050 -10.221 -32.244 1.00 76.44 70 ASP A C 1
ATOM 522 O O . ASP A 1 70 ? 12.042 -9.120 -32.808 1.00 76.44 70 ASP A O 1
ATOM 526 N N . GLU A 1 71 ? 11.789 -10.365 -30.949 1.00 75.06 71 GLU A N 1
ATOM 527 C CA . GLU A 1 71 ? 11.455 -9.264 -30.058 1.00 75.06 71 GLU A CA 1
ATOM 528 C C . GLU A 1 71 ? 12.720 -8.671 -29.426 1.00 75.06 71 GLU A C 1
ATOM 530 O O . GLU A 1 71 ? 13.435 -9.337 -28.678 1.00 75.06 71 GLU A O 1
ATOM 535 N N . ILE A 1 72 ? 12.983 -7.395 -29.707 1.00 82.06 72 ILE A N 1
ATOM 536 C CA . ILE A 1 72 ? 14.073 -6.627 -29.108 1.00 82.06 72 ILE A CA 1
ATOM 537 C C . ILE A 1 72 ? 13.470 -5.701 -28.050 1.00 82.06 72 ILE A C 1
ATOM 539 O O . ILE A 1 72 ? 12.699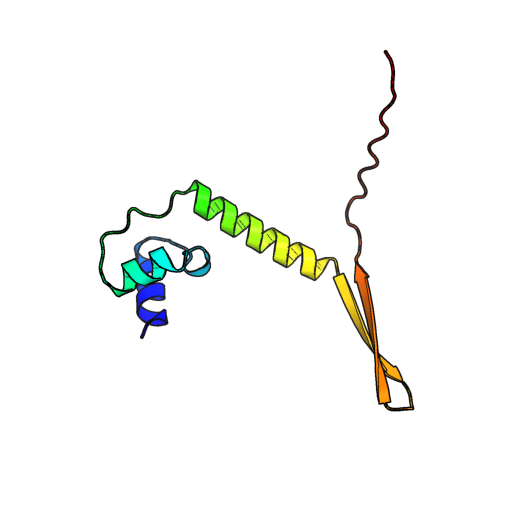 -4.796 -28.376 1.00 82.06 72 ILE A O 1
ATOM 543 N N . ILE A 1 73 ? 13.841 -5.917 -26.787 1.00 79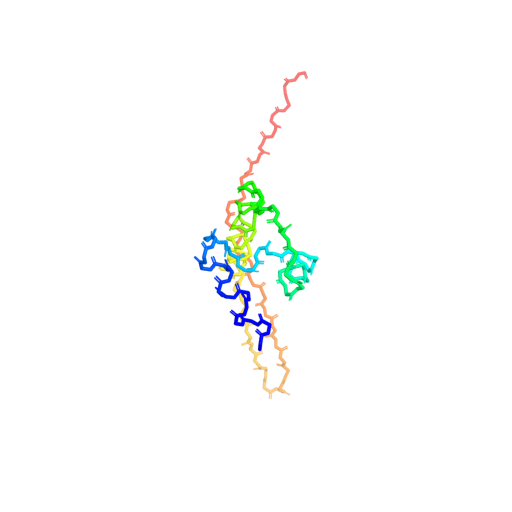.31 73 ILE A N 1
ATOM 544 C CA . ILE A 1 73 ? 13.446 -5.078 -25.649 1.00 79.31 73 ILE A CA 1
ATOM 545 C C . ILE A 1 73 ? 14.666 -4.263 -25.212 1.00 79.31 73 ILE A C 1
ATOM 547 O O . ILE A 1 73 ? 15.658 -4.823 -24.748 1.00 79.31 73 ILE A O 1
ATOM 551 N N . VAL A 1 74 ? 14.600 -2.938 -25.353 1.00 77.12 74 VAL A N 1
ATOM 552 C CA . VAL A 1 74 ? 15.641 -2.006 -24.893 1.00 77.12 74 VAL A CA 1
ATOM 553 C C . VAL A 1 74 ? 15.118 -1.254 -23.678 1.00 77.12 74 VAL A C 1
ATOM 555 O O . VAL A 1 74 ? 14.167 -0.488 -23.795 1.00 77.12 74 VAL A O 1
ATOM 558 N N . SER A 1 75 ? 15.734 -1.462 -22.514 1.00 72.00 75 SER A N 1
ATOM 559 C CA . SER A 1 75 ? 15.430 -0.707 -21.294 1.00 72.00 75 SER A CA 1
ATOM 560 C C . SER A 1 75 ? 16.424 0.443 -21.140 1.00 72.00 75 SER A C 1
ATOM 562 O O . SER A 1 75 ? 17.610 0.215 -20.908 1.00 72.00 75 SER A O 1
ATOM 564 N N . THR A 1 76 ? 15.954 1.679 -21.271 1.00 71.56 76 THR A N 1
ATOM 565 C CA . THR A 1 76 ? 16.731 2.903 -21.059 1.00 71.56 76 THR A CA 1
ATOM 566 C C . THR A 1 76 ? 16.355 3.507 -19.712 1.00 71.56 76 THR A C 1
ATOM 568 O O . THR A 1 76 ? 15.311 4.138 -19.571 1.00 71.56 76 THR A O 1
ATOM 571 N N . THR A 1 77 ? 17.212 3.319 -18.710 1.00 68.81 77 THR A N 1
ATOM 572 C CA . THR A 1 77 ? 17.042 3.936 -17.390 1.00 68.81 77 THR A CA 1
ATOM 573 C C . THR A 1 77 ? 17.702 5.313 -17.376 1.00 68.81 77 THR A C 1
ATOM 575 O O . THR A 1 77 ? 18.920 5.434 -17.497 1.00 68.81 77 THR A O 1
ATOM 578 N N . THR A 1 78 ? 16.901 6.362 -17.233 1.00 64.12 78 THR A N 1
ATOM 579 C CA . THR A 1 78 ? 17.350 7.746 -17.070 1.00 64.12 78 THR A CA 1
ATOM 580 C C . THR A 1 78 ? 17.765 7.932 -15.614 1.00 64.12 78 THR A C 1
ATOM 582 O O . THR A 1 78 ? 16.923 7.972 -14.721 1.00 64.12 78 THR A O 1
ATOM 585 N N . GLN A 1 79 ? 19.069 7.999 -15.350 1.00 57.34 79 GLN A N 1
ATOM 586 C CA . GLN A 1 79 ? 19.597 8.224 -14.004 1.00 57.34 79 GLN A CA 1
ATOM 587 C C . GLN A 1 79 ? 19.381 9.703 -13.637 1.00 57.34 79 GLN A C 1
ATOM 589 O O . GLN A 1 79 ? 20.206 10.555 -13.963 1.00 57.34 79 GLN A O 1
ATOM 594 N N . TYR A 1 80 ? 18.234 10.033 -13.038 1.00 52.59 80 TYR A N 1
ATOM 595 C CA . TYR A 1 80 ? 18.032 11.357 -12.450 1.00 52.59 80 TYR A CA 1
ATOM 596 C C . TYR A 1 80 ? 18.970 11.486 -11.238 1.00 52.59 80 TYR A C 1
ATOM 598 O O . TYR A 1 80 ? 18.937 10.649 -10.343 1.00 52.59 80 TYR A O 1
ATOM 606 N N . GLU A 1 81 ? 19.836 12.503 -11.271 1.00 49.56 81 GLU A N 1
ATOM 607 C CA . GLU A 1 81 ? 20.861 12.842 -10.270 1.00 49.56 81 GLU A CA 1
ATOM 608 C C . GLU A 1 81 ? 21.932 11.774 -9.993 1.00 49.56 81 GLU A C 1
ATOM 610 O O . GLU A 1 81 ? 21.969 11.117 -8.955 1.00 49.56 81 GLU A O 1
ATOM 615 N N . GLN A 1 82 ? 22.944 11.721 -10.861 1.00 50.38 82 GLN A N 1
ATOM 616 C CA . GLN A 1 82 ? 24.276 11.323 -10.412 1.00 50.38 82 GLN A CA 1
ATOM 617 C C . GLN A 1 82 ? 24.857 12.490 -9.590 1.00 5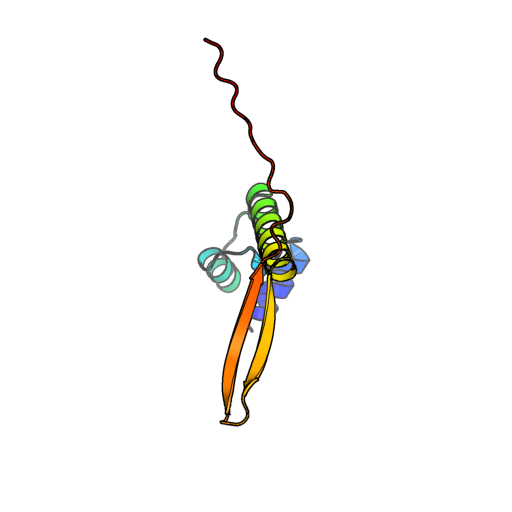0.38 82 GLN A C 1
ATOM 619 O O . GLN A 1 82 ? 25.559 13.353 -10.115 1.00 50.38 82 GLN A O 1
ATOM 624 N N . ALA A 1 83 ? 24.503 12.582 -8.304 1.00 52.19 83 ALA A N 1
ATOM 625 C CA . ALA A 1 83 ? 25.188 13.482 -7.383 1.00 52.19 83 ALA A CA 1
ATOM 626 C C . ALA A 1 83 ? 26.635 12.989 -7.235 1.00 52.19 83 A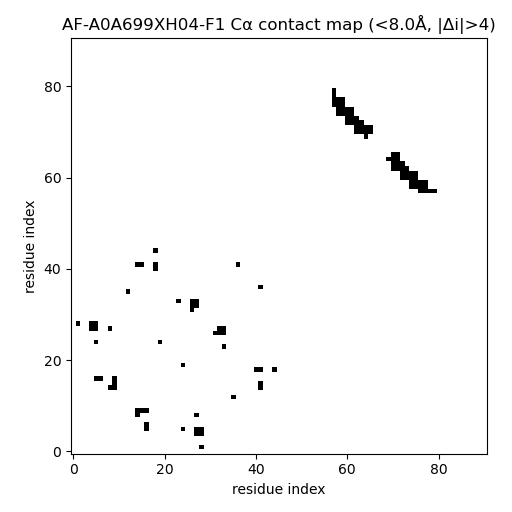LA A C 1
ATOM 628 O O . ALA A 1 83 ? 26.923 12.057 -6.484 1.00 52.19 83 ALA A O 1
ATOM 629 N N . THR A 1 84 ? 27.551 13.583 -8.000 1.00 50.59 84 THR A N 1
ATOM 630 C CA . THR A 1 84 ? 28.986 13.301 -7.920 1.00 50.59 84 THR A CA 1
ATOM 631 C C . THR A 1 84 ? 29.502 13.717 -6.546 1.00 50.59 84 THR A C 1
ATOM 633 O O . THR A 1 84 ? 29.837 14.878 -6.313 1.00 50.59 84 THR A O 1
ATOM 636 N N . PHE A 1 85 ? 29.586 12.765 -5.618 1.00 52.22 85 PHE A N 1
ATOM 637 C CA . PHE A 1 85 ? 30.323 12.946 -4.373 1.00 52.22 85 PHE A CA 1
ATOM 638 C C . PHE A 1 85 ? 31.823 12.912 -4.692 1.00 52.22 85 PHE A C 1
ATOM 640 O O . PHE A 1 85 ? 32.424 11.851 -4.844 1.00 52.22 85 PHE A O 1
ATOM 647 N N . ALA A 1 86 ? 32.442 14.085 -4.820 1.00 53.81 86 ALA A N 1
ATOM 648 C CA . ALA A 1 86 ? 33.894 14.203 -4.832 1.00 53.81 86 ALA A CA 1
ATOM 649 C C . ALA A 1 86 ? 34.392 14.245 -3.380 1.00 53.81 86 ALA A C 1
ATOM 651 O O . ALA A 1 86 ? 34.366 15.299 -2.742 1.00 53.81 86 ALA A O 1
ATOM 652 N N . SER A 1 87 ? 34.847 13.114 -2.833 1.00 44.06 87 SER A N 1
ATOM 653 C CA . SER A 1 87 ? 35.566 13.124 -1.556 1.00 44.06 87 SER A CA 1
ATOM 654 C C . SER A 1 87 ? 36.965 13.702 -1.784 1.00 44.06 87 SER A C 1
ATOM 656 O O . SER A 1 87 ? 37.870 13.004 -2.245 1.00 44.06 87 SER A O 1
ATOM 658 N N . LYS A 1 88 ? 37.165 14.985 -1.471 1.00 45.50 88 LYS A N 1
ATOM 659 C CA . LYS A 1 88 ? 38.516 15.471 -1.187 1.00 45.50 88 LYS A CA 1
ATOM 660 C C . LYS A 1 88 ? 38.940 14.867 0.147 1.00 45.50 88 LYS A C 1
ATOM 662 O O . LYS A 1 88 ? 38.359 15.179 1.180 1.00 45.50 88 LYS A O 1
ATOM 667 N N . SER A 1 89 ? 39.911 13.965 0.086 1.00 50.47 89 SER A N 1
ATOM 668 C CA . SER A 1 89 ? 40.678 13.555 1.254 1.00 50.47 89 SER A CA 1
ATOM 669 C C . SER A 1 89 ? 41.565 14.736 1.638 1.00 50.47 89 SER A C 1
ATOM 671 O O . SER A 1 89 ? 42.399 15.141 0.833 1.00 50.47 89 SER A O 1
ATOM 673 N N . ASP A 1 90 ? 41.351 15.297 2.823 1.00 39.78 90 ASP A N 1
ATOM 674 C CA . ASP A 1 90 ? 42.325 16.166 3.481 1.00 39.78 90 ASP A CA 1
ATOM 675 C C . ASP A 1 90 ? 42.319 15.809 4.973 1.00 39.78 90 ASP A C 1
ATOM 677 O O . ASP A 1 90 ? 41.473 16.260 5.751 1.00 39.78 90 ASP A O 1
ATOM 681 N N . TRP A 1 91 ? 43.198 14.871 5.314 1.00 55.12 91 TRP A N 1
ATOM 682 C CA . TRP A 1 91 ? 43.754 14.624 6.640 1.00 55.12 91 TRP A CA 1
ATOM 683 C C . TRP A 1 91 ? 45.162 14.057 6.457 1.00 55.12 91 TRP A C 1
ATOM 685 O O . TRP A 1 91 ? 45.381 13.350 5.442 1.00 55.12 91 TRP A O 1
#

Sequence (91 aa):
LKDLILSDFGKRNSVNVASLTASEIRDIILGMEISAPSAQRQQMAEIEKSTEAAAEVTALQTKTTNIHGDEIIVSTTTQYEQATFASKSDW

Solvent-accessible surface area (backbone atoms only — not comparable to full-atom values): 5824 Å² total; per-residue (Å²): 109,71,65,58,54,46,51,51,51,18,65,76,66,76,41,67,64,87,69,54,50,75,66,57,54,49,36,58,77,71,68,50,91,70,78,75,80,52,71,69,60,55,52,50,46,53,52,50,53,52,48,54,53,49,55,54,75,31,42,50,71,50,77,50,67,50,101,84,68,52,79,44,79,45,77,47,68,58,77,82,76,81,75,81,80,78,80,78,85,84,131